Protein AF-A0A9E0THK5-F1 (afdb_monomer_lite)

pLDDT: mean 84.69, std 16.9, range [47.22, 97.94]

Sequence (60 aa):
PKNGVTVVDFNLAYNPPCVFTHYATCPLPPPENRLDVAVEAGEKKYRGPVAQAASKTGAR

Structure (mmCIF, N/CA/C/O backbone):
data_AF-A0A9E0THK5-F1
#
_entry.id   AF-A0A9E0THK5-F1
#
loop_
_atom_site.group_PDB
_atom_site.id
_atom_site.type_symbol
_atom_site.label_atom_id
_atom_site.label_alt_id
_atom_site.label_comp_id
_atom_site.label_asym_id
_atom_site.label_entity_id
_atom_site.label_seq_id
_atom_site.pdbx_PDB_ins_code
_atom_site.Cartn_x
_atom_site.Cartn_y
_atom_site.Cartn_z
_atom_site.occupancy
_atom_site.B_iso_or_equiv
_atom_site.auth_seq_id
_atom_site.auth_comp_id
_atom_site.auth_asym_id
_atom_site.auth_atom_id
_atom_site.pdbx_PDB_model_num
ATOM 1 N N . PRO A 1 1 ? -0.407 4.696 19.232 1.00 76.69 1 PRO A N 1
ATOM 2 C CA . PRO A 1 1 ? -1.588 3.907 19.664 1.00 76.69 1 PRO A CA 1
ATOM 3 C C . PRO A 1 1 ? -2.026 4.298 21.078 1.00 76.69 1 PRO A C 1
ATOM 5 O O . PRO A 1 1 ? -1.184 4.350 21.972 1.00 76.69 1 PRO A O 1
ATOM 8 N N . LYS A 1 2 ? -3.315 4.578 21.285 1.00 81.62 2 LYS A N 1
ATOM 9 C CA . LYS A 1 2 ? -3.888 4.723 22.634 1.00 81.62 2 LYS A CA 1
ATOM 10 C C . LYS A 1 2 ? -4.716 3.473 22.913 1.00 81.62 2 LYS A C 1
ATOM 12 O O . LYS A 1 2 ? -5.547 3.109 22.091 1.00 81.62 2 LYS A O 1
ATOM 17 N N . ASN A 1 3 ? -4.463 2.804 24.037 1.00 91.44 3 ASN A N 1
ATOM 18 C CA . ASN A 1 3 ? -5.196 1.605 24.472 1.00 91.44 3 ASN A CA 1
ATOM 19 C C . ASN A 1 3 ? -5.211 0.458 23.437 1.00 91.44 3 ASN A C 1
ATOM 21 O O . ASN A 1 3 ? -6.228 -0.199 23.257 1.00 91.44 3 ASN A O 1
ATOM 25 N N . GLY A 1 4 ? -4.107 0.248 22.708 1.00 95.06 4 GLY A N 1
ATOM 26 C CA . GLY A 1 4 ? -4.033 -0.777 21.652 1.00 95.06 4 GLY A CA 1
ATOM 27 C C . GLY A 1 4 ? -4.796 -0.433 20.367 1.00 95.06 4 GLY A C 1
ATOM 28 O O . GLY A 1 4 ? -4.773 -1.212 19.422 1.00 95.06 4 GLY A O 1
ATOM 29 N N . VAL A 1 5 ? -5.419 0.746 20.296 1.00 95.62 5 VAL A N 1
ATOM 30 C CA . VAL A 1 5 ? -6.143 1.227 19.119 1.00 95.62 5 VAL A CA 1
ATOM 31 C C . VAL A 1 5 ? -5.277 2.214 18.338 1.00 95.62 5 VAL A C 1
ATOM 33 O O . VAL A 1 5 ? -4.622 3.104 18.900 1.00 95.62 5 VAL A O 1
ATOM 36 N N . THR A 1 6 ? -5.296 2.056 17.018 1.00 95.25 6 THR A N 1
ATOM 37 C CA . THR A 1 6 ? -4.661 2.945 16.044 1.00 95.25 6 THR A CA 1
ATOM 38 C C . THR A 1 6 ? -5.656 3.235 14.928 1.00 95.25 6 THR A C 1
ATOM 40 O O . THR A 1 6 ? -6.430 2.364 14.542 1.00 95.25 6 THR A O 1
ATOM 43 N N . VAL A 1 7 ? -5.624 4.461 14.409 1.00 95.38 7 VAL A N 1
ATOM 44 C CA . VAL A 1 7 ? -6.381 4.847 13.216 1.00 95.38 7 VAL A CA 1
ATOM 45 C C . VAL A 1 7 ? -5.572 4.464 11.983 1.00 95.38 7 VAL A C 1
ATOM 47 O O . VAL A 1 7 ? -4.411 4.854 11.862 1.00 95.38 7 VAL A O 1
ATOM 50 N N . VAL A 1 8 ? -6.194 3.714 11.078 1.00 94.75 8 VAL A N 1
ATOM 51 C CA . VAL A 1 8 ? -5.674 3.457 9.733 1.00 94.75 8 VAL A CA 1
ATOM 52 C C . VAL A 1 8 ? -6.484 4.312 8.771 1.00 94.75 8 VAL A C 1
ATOM 54 O O . VAL A 1 8 ? -7.688 4.112 8.632 1.00 94.75 8 VAL A O 1
ATOM 57 N N . ASP A 1 9 ? -5.832 5.287 8.145 1.00 97.44 9 ASP A N 1
ATOM 58 C CA . ASP A 1 9 ? -6.474 6.194 7.196 1.00 97.44 9 ASP A CA 1
ATOM 59 C C . ASP A 1 9 ? -6.155 5.778 5.757 1.00 97.44 9 ASP A C 1
ATOM 61 O O . ASP A 1 9 ? -5.065 6.028 5.239 1.00 97.44 9 ASP A O 1
ATOM 65 N N . PHE A 1 10 ? -7.125 5.145 5.097 1.00 97.62 10 PHE A N 1
ATOM 66 C CA . PHE A 1 10 ? -6.991 4.713 3.707 1.00 97.62 10 PHE A CA 1
ATOM 67 C C . PHE A 1 10 ? -6.928 5.876 2.705 1.00 97.62 10 PHE A C 1
ATOM 69 O O . PHE A 1 10 ? -6.479 5.665 1.580 1.00 97.62 10 PHE A O 1
ATOM 76 N N . ASN A 1 11 ? -7.298 7.106 3.085 1.00 97.88 11 ASN A N 1
ATOM 77 C CA . ASN A 1 11 ? -7.141 8.271 2.205 1.00 97.88 11 ASN A CA 1
ATOM 78 C C . ASN A 1 11 ? -5.669 8.617 1.953 1.00 97.88 11 ASN A C 1
ATOM 80 O O . ASN A 1 11 ? -5.357 9.268 0.959 1.00 97.88 11 ASN A O 1
ATOM 84 N N . LEU A 1 12 ? -4.774 8.164 2.834 1.00 97.25 12 LEU A N 1
ATOM 85 C CA . LEU A 1 12 ? -3.329 8.359 2.733 1.00 97.25 12 LEU A CA 1
ATOM 86 C C . LEU A 1 12 ? -2.605 7.144 2.132 1.00 97.25 12 LEU A C 1
ATOM 88 O O . LEU A 1 12 ? -1.374 7.104 2.120 1.00 97.25 12 LEU A O 1
ATOM 92 N N . ALA A 1 13 ? -3.342 6.139 1.649 1.00 97.00 13 ALA A N 1
ATOM 93 C CA . ALA A 1 13 ? -2.743 5.010 0.950 1.00 97.00 13 ALA A CA 1
ATOM 94 C C . ALA A 1 13 ? -2.059 5.489 -0.342 1.00 97.00 13 ALA A C 1
ATOM 96 O O . ALA A 1 13 ? -2.658 6.210 -1.142 1.00 97.00 13 ALA A O 1
ATOM 97 N N . TYR A 1 14 ? -0.812 5.065 -0.543 1.00 95.06 14 TYR A N 1
ATOM 98 C CA . TYR A 1 14 ? 0.031 5.465 -1.667 1.00 95.06 14 TYR A CA 1
ATOM 99 C C . TYR A 1 14 ? 0.541 4.246 -2.433 1.00 95.06 14 TYR A C 1
ATOM 101 O O . TYR A 1 14 ? 0.661 3.146 -1.881 1.00 95.06 14 TYR A O 1
ATOM 109 N N . ASN A 1 15 ? 0.880 4.438 -3.705 1.00 94.25 15 ASN A N 1
ATOM 110 C CA . ASN A 1 15 ? 1.501 3.390 -4.494 1.00 94.25 15 ASN A CA 1
ATOM 111 C C . ASN A 1 15 ? 3.027 3.356 -4.272 1.00 94.25 15 ASN A C 1
ATOM 113 O O . ASN A 1 15 ? 3.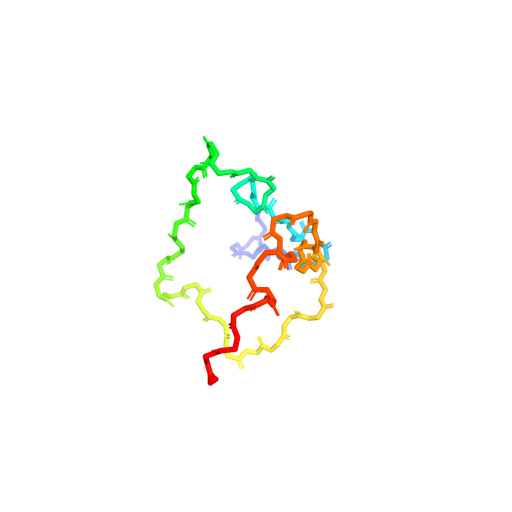690 4.391 -4.374 1.00 94.25 15 ASN A O 1
ATOM 117 N N . PRO A 1 16 ? 3.632 2.178 -4.040 1.00 92.81 16 PRO A N 1
ATOM 118 C CA . PRO A 1 16 ? 5.084 2.050 -3.956 1.00 92.81 16 PRO A CA 1
ATOM 119 C C . PRO A 1 16 ? 5.765 2.360 -5.305 1.00 92.81 16 PRO A C 1
ATOM 121 O O . PRO A 1 16 ? 5.148 2.205 -6.363 1.00 92.81 16 PRO A O 1
ATOM 124 N N . PRO A 1 17 ? 7.066 2.718 -5.308 1.00 91.38 17 PRO A N 1
ATOM 125 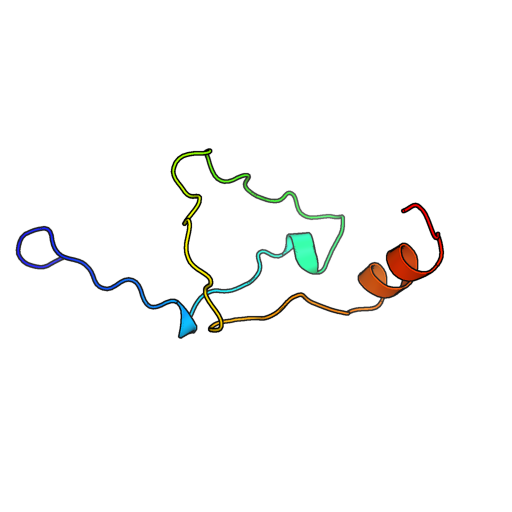C CA . PRO A 1 17 ? 7.785 3.163 -6.507 1.00 91.38 17 PRO A CA 1
ATOM 126 C C . PRO A 1 17 ? 7.742 2.173 -7.680 1.00 91.38 17 PRO A C 1
ATOM 128 O O . PRO A 1 17 ? 7.780 2.584 -8.837 1.00 91.38 17 PRO A O 1
ATOM 131 N N . CYS A 1 18 ? 7.607 0.876 -7.400 1.00 91.00 18 CYS A N 1
ATOM 132 C CA . CYS A 1 18 ? 7.511 -0.171 -8.413 1.00 91.00 18 CYS A CA 1
ATOM 133 C C . CYS A 1 18 ? 6.296 -0.035 -9.355 1.00 91.00 18 CYS A C 1
ATOM 135 O O . CYS A 1 18 ? 6.292 -0.638 -10.426 1.00 91.00 18 CYS A O 1
ATOM 137 N N . VAL A 1 19 ? 5.281 0.773 -9.011 1.00 90.81 19 VAL A N 1
ATOM 138 C CA . VAL A 1 19 ? 4.182 1.078 -9.947 1.00 90.81 19 VAL A CA 1
ATOM 139 C C . VAL A 1 19 ? 4.598 2.077 -11.036 1.00 90.81 19 VAL A C 1
ATOM 141 O O . VAL A 1 19 ? 3.969 2.141 -12.092 1.00 90.81 19 VAL A O 1
ATOM 144 N N . PHE A 1 20 ? 5.639 2.874 -10.784 1.00 88.31 20 PHE A N 1
ATOM 145 C CA . PHE A 1 20 ? 6.089 3.949 -11.671 1.00 88.31 20 PHE A CA 1
ATOM 146 C C . PHE A 1 20 ? 7.332 3.560 -12.482 1.00 88.31 20 PHE A C 1
ATOM 148 O O . PHE A 1 20 ? 7.609 4.178 -13.508 1.00 88.31 20 PHE A O 1
ATOM 155 N N . THR A 1 21 ? 8.089 2.550 -12.040 1.00 85.31 21 THR A N 1
ATOM 156 C CA . THR A 1 21 ? 9.347 2.133 -12.671 1.00 85.31 21 THR A CA 1
ATOM 157 C C . THR A 1 21 ? 9.624 0.639 -12.507 1.00 85.31 21 THR A C 1
ATOM 159 O O . THR A 1 21 ? 9.381 0.062 -11.451 1.00 85.31 21 THR A O 1
ATOM 162 N N . HIS A 1 22 ? 10.208 0.019 -13.536 1.00 87.19 22 HIS A N 1
ATOM 163 C CA . HIS A 1 22 ? 10.649 -1.382 -13.503 1.00 87.19 22 HIS A CA 1
ATOM 164 C C . HIS A 1 22 ? 11.939 -1.606 -12.704 1.00 87.19 22 HIS A C 1
ATOM 166 O O . HIS A 1 22 ? 12.296 -2.746 -12.428 1.00 87.19 22 HIS A O 1
ATOM 172 N N . TYR A 1 23 ? 12.645 -0.535 -12.339 1.00 92.69 23 TYR A N 1
ATOM 173 C CA . TYR A 1 23 ? 13.899 -0.620 -11.587 1.00 92.69 23 TYR A CA 1
ATOM 174 C C . TYR A 1 23 ? 13.686 -0.758 -10.071 1.00 92.69 23 TYR A C 1
ATOM 176 O O . TYR A 1 23 ? 14.658 -0.831 -9.324 1.00 92.69 23 TYR A O 1
ATOM 184 N N . ALA A 1 24 ? 12.432 -0.781 -9.607 1.00 92.19 24 ALA A N 1
ATOM 185 C CA . ALA A 1 24 ? 12.083 -0.941 -8.201 1.00 92.19 24 ALA A CA 1
ATOM 186 C C . ALA A 1 24 ? 11.298 -2.237 -7.965 1.00 92.19 24 ALA A C 1
ATOM 188 O O . ALA A 1 24 ? 10.362 -2.560 -8.695 1.00 92.19 24 ALA A O 1
ATOM 189 N N . THR A 1 25 ? 11.644 -2.946 -6.892 1.00 94.25 25 THR A N 1
ATOM 190 C CA . THR A 1 25 ? 10.963 -4.175 -6.466 1.00 94.25 25 THR A CA 1
ATOM 191 C C . THR A 1 25 ? 9.804 -3.846 -5.528 1.00 94.25 25 THR A C 1
ATOM 193 O O . THR A 1 25 ? 9.974 -3.090 -4.572 1.00 94.25 25 THR A O 1
ATOM 196 N N . CYS A 1 26 ? 8.624 -4.420 -5.775 1.00 92.19 26 CYS A N 1
ATOM 197 C CA . CYS A 1 26 ? 7.482 -4.257 -4.874 1.00 92.19 26 CYS A CA 1
ATOM 198 C C . CYS A 1 26 ? 7.628 -5.121 -3.610 1.00 92.19 26 CYS A C 1
ATOM 200 O O . CYS A 1 26 ? 7.968 -6.302 -3.733 1.00 92.19 26 CYS A O 1
ATOM 202 N N . PRO A 1 27 ? 7.275 -4.606 -2.416 1.00 92.50 27 PRO A N 1
ATOM 203 C CA . PRO A 1 27 ? 6.990 -5.469 -1.280 1.00 92.50 27 PRO A CA 1
ATOM 204 C C . PR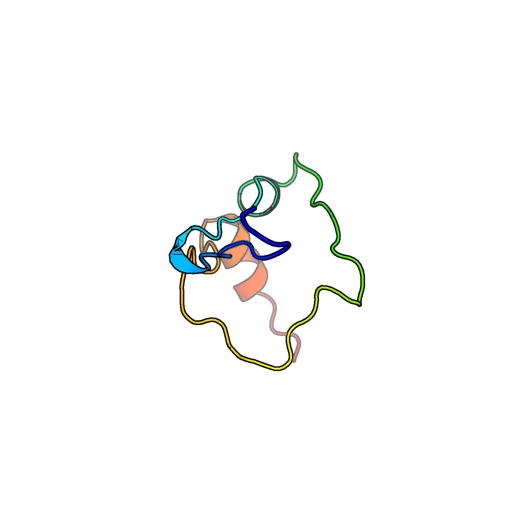O A 1 27 ? 5.693 -6.239 -1.555 1.00 92.50 27 PRO A C 1
ATOM 206 O O . PRO A 1 27 ? 4.674 -5.648 -1.916 1.00 92.50 27 PRO A O 1
ATOM 209 N N . LEU A 1 28 ? 5.727 -7.561 -1.395 1.00 94.31 28 LEU A N 1
ATOM 210 C CA . LEU A 1 28 ? 4.527 -8.384 -1.497 1.00 94.31 28 LEU A CA 1
ATOM 211 C C . LEU A 1 28 ? 3.844 -8.456 -0.127 1.00 94.31 28 LEU A C 1
ATOM 213 O O . LEU A 1 28 ? 4.491 -8.867 0.839 1.00 94.31 28 LEU A O 1
ATOM 217 N N . PRO A 1 29 ? 2.561 -8.065 -0.014 1.00 95.31 29 PRO A N 1
ATOM 218 C CA . PRO A 1 29 ? 1.833 -8.222 1.232 1.00 95.31 29 PRO A CA 1
ATOM 219 C C . PRO A 1 29 ? 1.574 -9.712 1.502 1.00 95.31 29 PRO A C 1
ATOM 221 O O . PRO A 1 29 ? 1.314 -10.470 0.559 1.00 95.31 29 PRO A O 1
ATOM 224 N N . PRO A 1 30 ? 1.607 -10.141 2.773 1.00 97.56 30 PRO A N 1
ATOM 225 C CA . PRO A 1 30 ? 1.208 -11.491 3.132 1.00 97.56 30 PRO A CA 1
ATOM 226 C C . PRO A 1 30 ? -0.315 -11.669 2.935 1.00 97.56 30 PRO A C 1
ATOM 228 O O . PRO A 1 30 ? -1.044 -10.672 2.840 1.00 97.56 30 PRO A O 1
ATOM 231 N N . PRO A 1 31 ? -0.823 -12.912 2.828 1.00 97.12 31 PRO A N 1
ATOM 232 C CA . PRO A 1 31 ? -2.238 -13.171 2.548 1.00 97.12 31 PRO A CA 1
ATOM 233 C C . PRO A 1 31 ? -3.211 -12.530 3.544 1.00 97.12 31 PRO A C 1
ATOM 235 O O . PRO A 1 31 ? -4.293 -12.108 3.141 1.00 97.12 31 PRO A O 1
ATOM 238 N N . GLU A 1 32 ? -2.813 -12.405 4.808 1.00 97.94 32 GLU A N 1
ATOM 239 C CA . GLU A 1 32 ? -3.620 -11.860 5.905 1.00 97.94 32 GLU A CA 1
ATOM 240 C C . GLU A 1 32 ? -3.901 -10.357 5.748 1.00 97.94 32 GLU A C 1
ATOM 242 O O . GLU A 1 32 ? -4.823 -9.832 6.364 1.00 97.94 32 GLU A O 1
ATOM 247 N N . ASN A 1 33 ? -3.151 -9.661 4.886 1.00 96.50 33 ASN A N 1
ATOM 248 C CA . ASN A 1 33 ? -3.359 -8.241 4.587 1.00 96.50 33 ASN A CA 1
ATOM 249 C C . ASN A 1 33 ? -4.388 -8.005 3.463 1.00 96.50 33 ASN A C 1
ATOM 251 O O . ASN A 1 33 ? -4.440 -6.915 2.888 1.00 96.50 33 ASN A O 1
ATOM 255 N N . ARG A 1 34 ? -5.189 -9.015 3.106 1.00 96.50 34 ARG A N 1
ATOM 256 C CA . ARG A 1 34 ? -6.297 -8.880 2.152 1.00 96.50 34 ARG A CA 1
ATOM 257 C C . ARG A 1 34 ? -7.581 -8.550 2.902 1.00 96.50 34 ARG A C 1
ATOM 259 O O . ARG A 1 34 ? -7.943 -9.228 3.853 1.00 96.50 34 ARG A O 1
ATOM 266 N N . LEU A 1 35 ? -8.263 -7.504 2.453 1.00 96.50 35 LEU A N 1
ATOM 267 C CA . LEU A 1 35 ? -9.550 -7.086 2.994 1.00 96.50 35 LEU A CA 1
ATOM 268 C C . LEU A 1 35 ? -10.657 -7.538 2.040 1.00 96.50 35 LEU A C 1
ATOM 270 O O . LEU A 1 35 ? -10.558 -7.296 0.838 1.00 96.50 35 LEU A O 1
ATOM 274 N N . ASP A 1 36 ? -11.732 -8.116 2.574 1.00 97.50 36 ASP A N 1
ATOM 275 C CA . ASP A 1 36 ? -12.912 -8.541 1.795 1.00 97.50 36 ASP A CA 1
ATOM 276 C C . ASP A 1 36 ? -13.876 -7.380 1.485 1.00 97.50 36 ASP A C 1
ATOM 278 O O . ASP A 1 36 ? -15.033 -7.576 1.113 1.00 97.50 36 ASP A O 1
ATOM 282 N N . VAL A 1 37 ? -13.402 -6.146 1.655 1.00 97.44 37 VAL A N 1
ATOM 283 C CA . VAL A 1 37 ? -14.155 -4.916 1.418 1.00 97.44 37 VAL A CA 1
ATOM 284 C C . VAL A 1 37 ? -13.422 -4.037 0.417 1.00 97.44 37 VAL A C 1
ATOM 286 O O . VAL A 1 37 ? -12.192 -3.979 0.388 1.00 97.44 37 VAL A O 1
ATOM 289 N N . ALA A 1 38 ? -14.191 -3.321 -0.401 1.00 96.88 38 ALA A N 1
ATOM 290 C CA . ALA A 1 38 ? -13.635 -2.335 -1.311 1.00 96.88 38 ALA A CA 1
ATOM 291 C C . ALA A 1 38 ? -13.159 -1.095 -0.539 1.00 96.88 38 ALA A C 1
ATOM 293 O O . ALA A 1 38 ? -13.873 -0.560 0.309 1.00 96.88 38 ALA A O 1
ATOM 294 N N . VAL A 1 39 ? -11.963 -0.616 -0.881 1.00 96.06 39 VAL A N 1
ATOM 295 C CA . VAL A 1 39 ? -11.423 0.667 -0.423 1.00 96.06 39 VAL A CA 1
ATOM 296 C C . VAL A 1 39 ? -11.369 1.602 -1.629 1.00 96.06 39 VAL A C 1
ATOM 298 O O . VAL A 1 39 ? -10.549 1.422 -2.524 1.00 96.06 39 VAL A O 1
ATOM 301 N N . GLU A 1 40 ? -12.265 2.589 -1.671 1.00 96.50 40 GLU A N 1
ATOM 302 C CA . GLU A 1 40 ? -12.387 3.537 -2.796 1.00 96.50 40 GLU A CA 1
ATOM 303 C C . GLU A 1 40 ? -11.569 4.834 -2.609 1.00 96.50 40 GLU A C 1
ATOM 305 O O . GLU A 1 40 ? -11.646 5.750 -3.432 1.00 96.50 40 GLU A O 1
ATOM 310 N N . ALA A 1 41 ? -10.781 4.905 -1.532 1.00 97.00 41 ALA A N 1
ATOM 311 C CA . ALA A 1 41 ? -9.952 6.042 -1.137 1.00 97.00 41 ALA A CA 1
ATOM 312 C C . ALA A 1 41 ? -8.458 5.827 -1.451 1.00 97.00 41 ALA A C 1
ATOM 314 O O . ALA A 1 41 ? -8.029 4.714 -1.754 1.00 97.00 41 ALA A O 1
ATOM 315 N N . GLY A 1 42 ? -7.670 6.901 -1.346 1.00 97.38 42 GLY A N 1
ATOM 316 C CA . GLY A 1 42 ? -6.222 6.884 -1.572 1.00 97.38 42 GLY A CA 1
ATOM 317 C C . GLY A 1 42 ? -5.822 7.027 -3.041 1.00 97.38 42 GLY A C 1
ATOM 318 O O . GLY A 1 42 ? -6.632 7.375 -3.911 1.00 97.38 42 GLY A O 1
ATOM 319 N N . GLU A 1 43 ? -4.543 6.788 -3.327 1.00 96.31 43 GLU A N 1
ATOM 320 C CA . GLU A 1 43 ? -4.051 6.807 -4.700 1.00 96.31 43 GLU A CA 1
ATOM 321 C C . GLU A 1 43 ? -4.681 5.687 -5.539 1.00 96.31 43 GLU A C 1
ATOM 323 O O . GLU A 1 43 ? -4.710 4.516 -5.164 1.00 96.31 43 GLU A O 1
ATOM 328 N N . LYS A 1 44 ? -5.142 6.038 -6.742 1.00 91.44 44 LYS A N 1
ATOM 329 C CA . LYS A 1 44 ? -5.667 5.068 -7.710 1.00 91.44 44 LYS A CA 1
ATOM 330 C C . LYS A 1 44 ? -4.537 4.482 -8.552 1.00 91.44 44 LYS A C 1
ATOM 332 O O . LYS A 1 44 ? -3.420 4.995 -8.581 1.00 91.44 44 LYS A O 1
ATOM 337 N N . LYS A 1 45 ? -4.851 3.420 -9.301 1.00 85.56 45 LYS A N 1
ATOM 338 C CA . LYS A 1 45 ? -3.911 2.772 -10.223 1.00 85.56 45 LYS A CA 1
ATOM 339 C C . LYS A 1 45 ? -3.254 3.799 -11.149 1.00 85.56 45 LYS A C 1
ATOM 341 O O . LYS A 1 45 ? -3.939 4.452 -11.941 1.00 85.56 45 LYS A O 1
ATOM 346 N N . TYR A 1 46 ? -1.929 3.882 -11.085 1.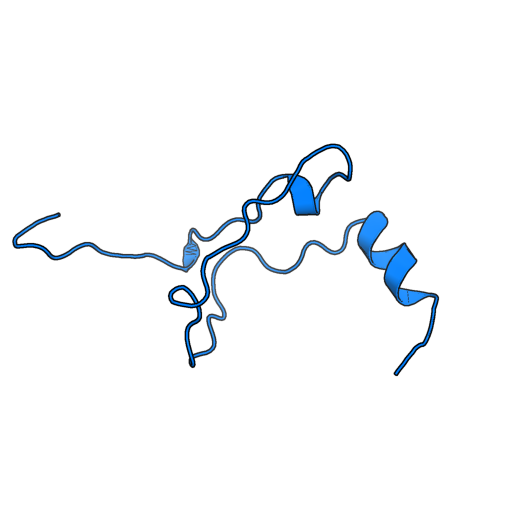00 80.00 46 TYR A N 1
ATOM 347 C CA . TYR A 1 46 ? -1.144 4.707 -11.991 1.00 80.00 46 TYR A CA 1
ATOM 348 C C . TYR A 1 46 ? -1.342 4.241 -13.444 1.00 80.00 46 TYR A C 1
ATOM 350 O O . TYR A 1 46 ? -1.147 3.070 -13.772 1.00 80.00 46 TYR A O 1
ATOM 358 N N . ARG A 1 47 ? -1.762 5.159 -14.324 1.00 79.38 47 ARG A N 1
ATOM 359 C CA . ARG A 1 47 ? -2.028 4.905 -15.757 1.00 79.38 47 ARG A CA 1
ATOM 360 C C . ARG A 1 47 ? -0.928 5.452 -16.676 1.00 79.38 47 ARG A C 1
ATOM 362 O O . ARG A 1 47 ? -1.195 5.763 -17.838 1.00 79.38 47 ARG A O 1
ATOM 369 N N . GLY A 1 48 ? 0.290 5.612 -16.156 1.00 68.38 48 GLY A N 1
ATOM 370 C CA . GLY A 1 48 ? 1.414 6.157 -16.918 1.00 68.38 48 GLY A CA 1
ATOM 371 C C . GLY A 1 48 ? 1.791 5.330 -18.156 1.00 68.38 48 GLY A C 1
ATOM 372 O O . GLY A 1 48 ? 1.168 4.304 -18.439 1.00 68.38 48 GLY A O 1
ATOM 373 N N . PRO A 1 49 ? 2.833 5.746 -18.895 1.00 64.62 49 PRO A N 1
ATOM 374 C CA . PRO A 1 49 ? 3.204 5.163 -20.191 1.00 64.62 49 PRO A CA 1
ATOM 375 C C . PRO A 1 49 ? 3.382 3.635 -20.165 1.00 64.62 49 PRO A C 1
ATOM 377 O O . PRO A 1 49 ? 3.065 2.951 -21.134 1.00 64.62 49 PRO A O 1
ATOM 380 N N . VAL A 1 50 ? 3.807 3.088 -19.022 1.00 57.53 50 VAL A N 1
ATOM 381 C CA . VAL A 1 50 ? 4.007 1.650 -18.789 1.00 57.53 50 VAL A CA 1
ATOM 382 C C . VAL A 1 50 ? 2.682 0.866 -18.745 1.00 57.53 50 VAL A C 1
ATOM 384 O O . VAL A 1 50 ? 2.599 -0.250 -19.250 1.00 57.53 50 VAL A O 1
ATOM 387 N N . ALA A 1 51 ? 1.602 1.456 -18.220 1.00 53.72 51 ALA A N 1
ATOM 388 C CA . ALA A 1 51 ? 0.284 0.814 -18.151 1.00 53.72 51 ALA A CA 1
ATOM 389 C C . ALA A 1 51 ? -0.416 0.741 -19.523 1.00 53.72 51 ALA A C 1
ATOM 391 O O . ALA A 1 51 ? -1.252 -0.134 -19.750 1.00 53.72 51 ALA A O 1
ATOM 392 N N . GLN A 1 52 ? -0.062 1.630 -20.455 1.00 47.22 52 GLN A N 1
ATOM 393 C CA . GLN A 1 52 ? -0.618 1.647 -21.814 1.00 47.22 52 GLN A CA 1
ATOM 394 C C . GLN A 1 52 ? -0.015 0.549 -22.704 1.00 47.22 52 GLN A C 1
ATOM 396 O O . GLN A 1 52 ? -0.650 0.136 -23.674 1.00 47.22 52 GLN A O 1
ATOM 401 N N . ALA A 1 53 ? 1.163 0.021 -22.354 1.00 50.91 53 ALA A N 1
ATOM 402 C CA . ALA A 1 53 ? 1.757 -1.123 -23.043 1.00 50.91 53 ALA A CA 1
ATOM 403 C C . ALA A 1 53 ? 1.011 -2.438 -22.740 1.00 50.91 53 ALA A C 1
ATOM 405 O O . ALA A 1 53 ? 0.832 -3.257 -23.636 1.00 50.91 53 ALA A O 1
ATOM 406 N N . ALA A 1 54 ? 0.487 -2.606 -21.519 1.00 52.47 54 ALA A N 1
ATOM 407 C CA . ALA A 1 54 ? -0.306 -3.781 -21.138 1.00 52.47 54 ALA A CA 1
ATOM 408 C C . ALA A 1 54 ? -1.737 -3.769 -21.711 1.00 52.47 54 ALA A C 1
ATOM 410 O O . ALA A 1 54 ? -2.400 -4.798 -21.734 1.00 52.47 54 ALA A O 1
ATOM 411 N N . SER A 1 55 ? -2.217 -2.620 -22.203 1.00 54.12 55 SER A N 1
ATOM 412 C CA . SER A 1 55 ? -3.549 -2.502 -22.814 1.00 54.12 55 SER A CA 1
ATOM 413 C C . SER A 1 55 ? -3.589 -2.919 -24.292 1.00 54.12 55 SER A C 1
ATOM 415 O O . SER A 1 55 ? -4.666 -2.910 -24.886 1.00 54.12 55 SER A O 1
ATOM 417 N N . LYS A 1 56 ? -2.443 -3.242 -24.910 1.00 52.03 56 LYS A N 1
ATOM 418 C CA . LYS A 1 56 ? -2.357 -3.564 -26.347 1.00 52.03 56 LYS A CA 1
ATOM 419 C C . LYS A 1 56 ? -2.292 -5.056 -26.665 1.00 52.03 56 LYS A C 1
ATOM 421 O O . LYS A 1 56 ? -2.300 -5.410 -27.840 1.00 52.03 56 LYS A O 1
ATOM 426 N N . THR A 1 57 ? -2.313 -5.927 -25.663 1.00 52.78 57 THR A N 1
ATOM 427 C C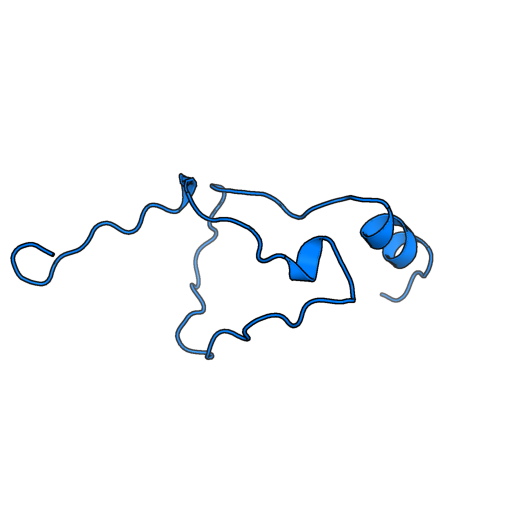A . THR A 1 57 ? -2.400 -7.373 -25.883 1.00 52.78 57 THR A CA 1
ATOM 428 C C . THR A 1 57 ? -3.660 -7.874 -25.207 1.00 52.78 57 THR A C 1
ATOM 430 O O . THR A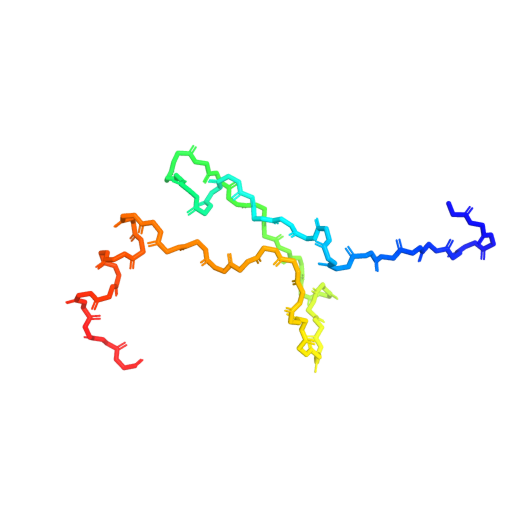 1 57 ? -3.688 -8.113 -24.004 1.00 52.78 57 THR A O 1
ATOM 433 N N . GLY A 1 58 ? -4.734 -7.989 -25.988 1.00 55.31 58 GLY A N 1
ATOM 434 C CA . GLY A 1 58 ? -5.902 -8.739 -25.561 1.00 55.31 58 GLY A CA 1
ATOM 435 C C . GLY A 1 58 ? -5.481 -10.156 -25.176 1.00 55.31 58 GLY A C 1
ATOM 436 O O . GLY A 1 58 ? -4.950 -10.896 -26.001 1.00 55.31 58 GLY A O 1
ATOM 437 N N . ALA A 1 59 ? -5.724 -10.520 -23.924 1.00 48.12 59 ALA A N 1
ATOM 438 C CA . ALA A 1 59 ? -5.725 -11.894 -23.457 1.00 48.12 59 ALA A CA 1
ATOM 439 C C . ALA A 1 59 ? -6.667 -11.976 -22.249 1.00 48.12 59 ALA A C 1
ATOM 441 O O . ALA A 1 59 ? -6.224 -11.804 -21.124 1.00 48.12 59 ALA A O 1
ATOM 442 N N . ARG A 1 60 ? -7.950 -12.197 -22.572 1.00 48.00 60 ARG A N 1
ATOM 443 C CA . ARG A 1 60 ? -9.092 -12.589 -21.721 1.00 48.00 60 ARG A CA 1
ATOM 444 C C . ARG A 1 60 ? -9.309 -11.824 -20.415 1.00 48.00 60 ARG A C 1
ATOM 446 O O . ARG A 1 60 ? -8.567 -12.050 -19.442 1.00 48.00 60 ARG A O 1
#

Radius of gyration: 15.58 Å; chains: 1; bounding box: 28×22×51 Å

Secondary structure (DSSP, 8-state):
-BTTB----GGG----GGGT-TTSPPPPPPGGG--SS----SPPPP-SHHHHHGGGS---

Foldseek 3Di:
DPPPDDDDDQQADDDDCVLVDVVDDDDDDDPVPDDPDDDPHHDDRDCPPVVVVVVPDDDD